Protein AF-A0A9E7DJ21-F1 (afdb_monomer)

Foldseek 3Di:
DFLVVVLVVLLVVLLVVCCVPPVPPDDPVCCVQQVVLLVVLSVVLSVPQFDDDRDNLVRLVSSLVSLVCCCVPVQVPVPVCVVVVVLCVLCVVLVVVVVVCVVCVVVVVPDPVCVPVVDDPVVNVVSNVVNVVVVSVVVSVVSNSVSNSVSSVVSSVVSVVVSVVVVVVVVVVD

Nearest PDB structures (foldseek):
  8otz-assembly1_DR  TM=3.252E-01  e=6.804E+00  Bos taurus
  8iyj-assembly1_R0  TM=2.345E-01  e=2.895E+00  Mus musculus
  4bne-assembly1_B  TM=1.933E-01  e=4.208E+00  Gallus gallus

Sequence (174 aa):
MQTKDCIEKYKKDFEEEIKSLFWTSDGALKKKIYGKVKEEALNEIVNDVFVYDDDLLKSLNLSAAKISVYLETKYKAVDFRSFVAPLSRILLPVAISFMTFFLSAKSLKYFKIEEIFGVTLKTFFAFALSAIVIGMLFSIYYTKVNEKKLYAIYIRDRINFEIERLLIQVKKEV

Secondary structure (DSSP, 8-state):
--HHHHHHHHHHHHHHHHHHHHHTT--HHHHHHHHHHHHHHHHHHHHHH----SSHHHHHHHHHHHHHHHHHHTSSS--HHHHHHHHHHHHHHHHHHHHHHHHHGGGTTS--HHHHHSS-HHHHHHHHHHHHHHHHHHHHHHHHHHHHHHHHHHHHHHHHHHHHHHHHHHHHH-

Radius of gyration: 24.15 Å; Cα contacts (8 Å, |Δi|>4): 96; chains: 1; bounding box: 54×30×76 Å

Solvent-accessible surface area (backbone atoms only — not comparable to full-atom values): 9660 Å² total; per-residue (Å²): 131,58,40,66,58,56,51,55,47,50,53,52,54,50,52,52,51,48,50,58,70,73,56,72,82,57,55,73,70,54,40,72,72,44,40,67,42,50,50,53,23,49,55,51,48,63,66,69,36,65,45,91,47,88,46,54,69,58,16,45,52,50,17,38,51,49,36,51,50,41,47,62,61,69,55,55,70,68,46,63,65,78,59,46,57,61,48,46,68,62,46,46,63,54,50,51,54,49,50,53,49,60,70,45,49,88,49,64,91,72,72,58,52,43,80,76,70,73,39,52,68,68,56,53,54,49,55,49,51,50,53,50,51,51,52,50,54,51,50,50,52,50,52,26,54,53,47,32,46,55,51,45,53,51,52,34,55,51,45,53,51,51,50,53,52,51,54,52,52,56,65,71,76,107

Organism: NCBI:txid938288

Structure (mmCIF, N/CA/C/O backbone):
data_AF-A0A9E7DJ21-F1
#
_entry.id   AF-A0A9E7DJ21-F1
#
loop_
_atom_site.group_PDB
_atom_site.id
_atom_site.type_symbol
_atom_site.label_atom_id
_atom_site.label_alt_id
_atom_site.label_comp_id
_atom_site.label_asym_id
_atom_site.label_entity_id
_atom_site.label_seq_id
_atom_site.pdbx_PDB_ins_code
_atom_site.Cartn_x
_atom_site.Cartn_y
_atom_site.Cartn_z
_atom_site.occupancy
_atom_site.B_iso_or_equiv
_atom_site.auth_seq_id
_atom_site.auth_comp_id
_atom_site.auth_asym_id
_atom_site.auth_atom_id
_atom_site.pdbx_PDB_model_num
ATOM 1 N N . MET A 1 1 ? 24.647 -8.508 -17.554 1.00 57.00 1 MET A N 1
ATOM 2 C CA . MET A 1 1 ? 23.968 -8.422 -16.243 1.00 57.00 1 MET A CA 1
ATOM 3 C C . MET A 1 1 ? 22.626 -9.115 -16.408 1.00 57.00 1 MET A C 1
ATOM 5 O O . MET A 1 1 ? 21.980 -8.841 -17.413 1.00 57.00 1 MET A O 1
ATOM 9 N N . GLN A 1 2 ? 22.266 -10.081 -15.559 1.00 77.19 2 GLN A N 1
ATOM 10 C CA . GLN A 1 2 ? 21.001 -10.807 -15.736 1.00 77.19 2 GLN A CA 1
ATOM 11 C C . GLN A 1 2 ? 19.828 -9.863 -15.429 1.00 77.19 2 GLN A C 1
ATOM 13 O O . GLN A 1 2 ? 19.919 -9.053 -14.509 1.00 77.19 2 GLN A O 1
ATOM 18 N N . THR A 1 3 ? 18.726 -9.954 -16.179 1.00 77.31 3 THR A N 1
ATOM 19 C CA . THR A 1 3 ? 17.530 -9.096 -16.020 1.00 77.31 3 THR A CA 1
ATOM 20 C C . THR A 1 3 ? 17.023 -9.051 -14.577 1.00 77.31 3 THR A C 1
ATOM 22 O O . THR A 1 3 ? 16.622 -8.001 -14.071 1.00 77.31 3 THR A O 1
ATOM 25 N N . LYS A 1 4 ? 17.151 -10.177 -13.872 1.00 81.62 4 LYS A N 1
ATOM 26 C CA . LYS A 1 4 ? 16.842 -10.315 -12.451 1.00 81.62 4 LYS A CA 1
ATOM 27 C C . LYS A 1 4 ? 17.670 -9.389 -11.550 1.00 81.62 4 LYS A C 1
ATOM 29 O O . LYS A 1 4 ? 17.096 -8.763 -10.665 1.00 81.62 4 LYS A O 1
ATOM 34 N N . ASP A 1 5 ? 18.971 -9.249 -11.801 1.00 84.62 5 ASP A N 1
ATOM 35 C CA . ASP A 1 5 ? 19.862 -8.384 -11.012 1.00 84.62 5 ASP A CA 1
ATOM 36 C C . ASP A 1 5 ? 19.521 -6.901 -11.211 1.00 84.62 5 ASP A C 1
ATOM 38 O O . ASP A 1 5 ? 19.567 -6.109 -10.270 1.00 84.62 5 ASP A O 1
ATOM 42 N N . CYS A 1 6 ? 19.138 -6.520 -12.436 1.00 83.06 6 CYS A N 1
ATOM 43 C CA . CYS A 1 6 ? 18.701 -5.158 -12.750 1.00 83.06 6 CYS A CA 1
ATOM 44 C C . CYS A 1 6 ? 17.397 -4.801 -12.027 1.00 83.06 6 CYS A C 1
ATOM 46 O O . CYS A 1 6 ? 17.287 -3.719 -11.456 1.00 83.06 6 CYS A O 1
ATOM 48 N N . ILE A 1 7 ? 16.421 -5.712 -12.018 1.00 84.62 7 ILE A N 1
ATOM 49 C CA . ILE A 1 7 ? 15.147 -5.510 -11.313 1.00 84.62 7 ILE A CA 1
ATOM 50 C C . ILE A 1 7 ? 15.371 -5.412 -9.803 1.00 84.62 7 ILE A C 1
ATOM 52 O O . ILE A 1 7 ? 14.788 -4.548 -9.153 1.00 84.62 7 ILE A O 1
ATOM 56 N N . GLU A 1 8 ? 16.246 -6.248 -9.245 1.00 87.19 8 GLU A N 1
ATOM 57 C CA . GLU A 1 8 ? 16.550 -6.211 -7.814 1.00 87.19 8 GLU A CA 1
ATOM 58 C C . GLU A 1 8 ? 17.242 -4.907 -7.399 1.00 87.19 8 GLU A C 1
ATOM 60 O O . GLU A 1 8 ? 16.999 -4.388 -6.309 1.00 87.19 8 GLU A O 1
ATOM 65 N N . LYS A 1 9 ? 18.060 -4.337 -8.291 1.00 89.12 9 LYS A N 1
ATOM 66 C CA . LYS A 1 9 ? 18.619 -3.000 -8.101 1.00 89.12 9 LYS A CA 1
ATOM 67 C C . LYS A 1 9 ? 17.521 -1.933 -8.096 1.00 89.12 9 LYS A C 1
ATOM 69 O O . LYS A 1 9 ? 17.460 -1.158 -7.150 1.00 89.12 9 LYS A O 1
ATOM 74 N N . TYR A 1 10 ? 16.615 -1.940 -9.077 1.00 86.69 10 TYR A N 1
ATOM 75 C CA . TYR A 1 10 ? 15.508 -0.977 -9.115 1.00 86.69 10 TYR A CA 1
ATOM 76 C C . TYR A 1 10 ? 14.613 -1.051 -7.876 1.00 86.69 10 TYR A C 1
ATOM 78 O O . TYR A 1 10 ? 14.202 -0.015 -7.363 1.00 86.69 10 TYR A O 1
ATOM 86 N N . LYS A 1 11 ? 14.346 -2.254 -7.354 1.00 88.88 11 LYS A N 1
ATOM 87 C CA . LYS A 1 11 ? 13.609 -2.420 -6.093 1.00 88.88 11 LYS A CA 1
ATOM 88 C C . LYS A 1 11 ? 14.274 -1.666 -4.943 1.00 88.88 11 LYS A C 1
ATOM 90 O O . LYS A 1 11 ? 13.606 -0.885 -4.274 1.00 88.88 11 LYS A O 1
ATOM 95 N N . LYS A 1 12 ? 15.580 -1.869 -4.745 1.00 89.75 12 LYS A N 1
ATOM 96 C CA . LYS A 1 12 ? 16.344 -1.205 -3.678 1.00 89.75 12 LYS A CA 1
ATOM 97 C C . LYS A 1 12 ? 16.393 0.306 -3.866 1.00 89.75 12 LYS A C 1
ATOM 99 O O . LYS A 1 12 ? 16.101 1.034 -2.923 1.00 89.75 12 LYS A O 1
ATOM 104 N N . ASP A 1 13 ? 16.686 0.760 -5.083 1.00 89.75 13 ASP A N 1
ATOM 105 C CA . ASP A 1 13 ?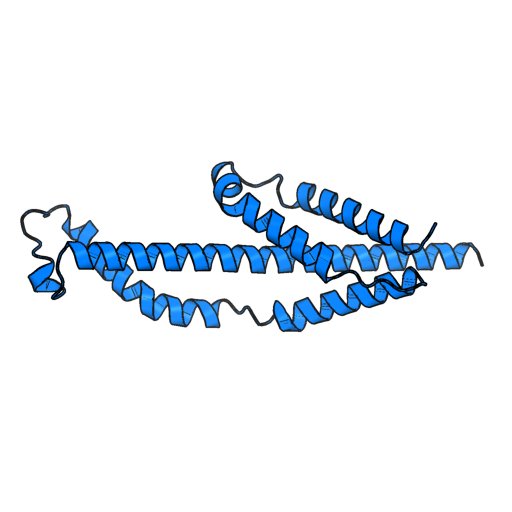 16.766 2.186 -5.402 1.00 89.75 13 ASP A CA 1
ATOM 106 C C . ASP A 1 13 ? 15.417 2.875 -5.106 1.00 89.75 13 ASP A C 1
ATOM 108 O O . ASP A 1 13 ? 15.367 3.901 -4.429 1.00 89.75 13 ASP A O 1
ATOM 112 N N . PHE A 1 14 ? 14.296 2.271 -5.517 1.00 89.88 14 PHE A N 1
ATOM 113 C CA . PHE A 1 14 ? 12.967 2.832 -5.253 1.00 89.88 14 PHE A CA 1
ATOM 114 C C . PHE A 1 14 ? 12.570 2.764 -3.775 1.00 89.88 14 PHE A C 1
ATOM 116 O O . PHE A 1 14 ? 11.919 3.684 -3.282 1.00 89.88 14 PHE A O 1
ATOM 123 N N . GLU A 1 15 ? 12.947 1.711 -3.046 1.00 88.94 15 GLU A N 1
ATOM 124 C CA . GLU A 1 15 ? 12.728 1.641 -1.597 1.00 88.94 15 GLU A CA 1
ATOM 125 C C . GLU A 1 15 ? 13.448 2.773 -0.858 1.00 88.94 15 GLU A C 1
ATOM 127 O O . GLU A 1 15 ? 12.864 3.398 0.032 1.00 88.94 15 GLU A O 1
ATOM 132 N N . GLU A 1 16 ? 14.700 3.049 -1.219 1.00 88.62 16 GLU A N 1
ATOM 133 C CA . GLU A 1 16 ? 15.486 4.133 -0.630 1.00 88.62 16 GLU A CA 1
ATOM 134 C C . GLU A 1 16 ? 14.906 5.508 -0.984 1.00 88.62 16 GLU A C 1
ATOM 136 O O . GLU A 1 16 ? 14.720 6.342 -0.090 1.00 88.62 16 GLU A O 1
ATOM 141 N N . GLU A 1 17 ? 14.535 5.724 -2.250 1.00 86.81 17 GLU A N 1
ATOM 142 C CA . GLU A 1 17 ? 13.870 6.949 -2.708 1.00 86.81 17 GLU A CA 1
ATOM 143 C C . GLU A 1 17 ? 12.558 7.190 -1.939 1.00 86.81 17 GLU A C 1
ATOM 145 O O . GLU A 1 17 ? 12.334 8.284 -1.412 1.00 86.81 17 GLU A O 1
ATOM 150 N N . ILE A 1 18 ? 11.713 6.165 -1.789 1.00 86.62 18 ILE A N 1
ATOM 151 C CA . ILE A 1 18 ? 10.435 6.276 -1.070 1.00 86.62 18 ILE A CA 1
ATOM 152 C C . ILE A 1 18 ? 10.656 6.582 0.414 1.00 86.62 18 ILE A C 1
ATOM 154 O O . ILE A 1 18 ? 10.007 7.477 0.963 1.00 86.62 18 ILE A O 1
ATOM 158 N N . LYS A 1 19 ? 11.580 5.881 1.081 1.00 85.19 19 LYS A N 1
ATOM 159 C CA . LYS A 1 19 ? 11.904 6.149 2.493 1.00 85.19 19 LYS A CA 1
ATOM 160 C C . LYS A 1 19 ? 12.397 7.584 2.676 1.00 85.19 19 LYS A C 1
ATOM 162 O O . LYS A 1 19 ? 11.978 8.265 3.612 1.00 85.19 19 LYS A O 1
ATOM 167 N N . SER A 1 20 ? 13.244 8.058 1.766 1.00 84.69 20 SER A N 1
ATOM 168 C CA . SER A 1 20 ? 13.778 9.420 1.789 1.00 84.69 20 SER A CA 1
ATOM 169 C C . SER A 1 20 ? 12.691 10.481 1.599 1.00 84.69 20 SER A C 1
ATOM 171 O O . SER A 1 20 ? 12.648 11.455 2.349 1.00 84.69 20 SER A O 1
ATOM 173 N N . LEU A 1 21 ? 11.776 10.282 0.648 1.00 82.00 21 LEU A N 1
ATOM 174 C CA . LEU A 1 21 ? 10.759 11.273 0.284 1.00 82.00 21 LEU A CA 1
ATOM 175 C C . LEU A 1 21 ? 9.561 11.304 1.239 1.00 82.00 21 LEU A C 1
ATOM 177 O O . LEU A 1 21 ? 9.059 12.378 1.562 1.00 82.00 21 LEU A O 1
ATOM 181 N N . PHE A 1 22 ? 9.079 10.143 1.685 1.00 76.94 22 PHE A N 1
ATOM 182 C CA . PHE A 1 22 ? 7.789 10.048 2.377 1.00 76.94 22 PHE A CA 1
ATOM 183 C C . PHE A 1 22 ? 7.904 9.902 3.900 1.00 76.94 22 PHE A C 1
ATOM 185 O O . PHE A 1 22 ? 6.885 9.987 4.595 1.00 76.94 22 PHE A O 1
ATOM 192 N N . TRP A 1 23 ? 9.096 9.623 4.446 1.00 77.00 23 TRP A N 1
ATOM 193 C CA . TRP A 1 23 ? 9.272 9.339 5.884 1.00 77.00 23 TRP A CA 1
ATOM 194 C C . TRP A 1 23 ? 10.110 10.387 6.630 1.00 77.00 23 TRP A C 1
ATOM 196 O O . TRP A 1 23 ? 10.165 10.366 7.862 1.00 77.00 23 TRP A O 1
ATOM 206 N N . THR A 1 24 ? 10.738 11.323 5.919 1.00 63.69 24 THR A N 1
ATOM 207 C CA . THR A 1 24 ? 11.539 12.416 6.498 1.00 63.69 24 THR A CA 1
ATOM 208 C C . THR A 1 24 ? 10.695 13.502 7.170 1.00 63.69 24 THR A C 1
ATOM 210 O O . THR A 1 24 ? 11.210 14.214 8.029 1.00 63.69 24 THR A O 1
ATOM 213 N N . SER A 1 25 ? 9.396 13.604 6.864 1.00 56.19 25 SER A N 1
ATOM 214 C CA . SER A 1 25 ? 8.510 14.657 7.389 1.00 56.19 25 SER A CA 1
ATOM 215 C C . SER A 1 25 ? 7.621 14.244 8.572 1.00 56.19 25 SER A C 1
ATOM 217 O O . SER A 1 25 ? 6.804 15.046 9.028 1.00 56.19 25 SER A O 1
ATOM 219 N N . ASP A 1 26 ? 7.705 13.004 9.064 1.00 60.06 26 ASP A N 1
ATOM 220 C CA . ASP A 1 26 ? 6.805 12.531 10.121 1.00 60.06 26 ASP A CA 1
ATOM 221 C C . ASP A 1 26 ? 7.330 12.862 11.525 1.00 60.06 26 ASP A C 1
ATOM 223 O O . ASP A 1 26 ? 8.409 12.431 11.934 1.00 60.06 26 ASP A O 1
ATOM 227 N N . GLY A 1 27 ? 6.519 13.576 12.314 1.00 62.44 27 GLY A N 1
ATOM 228 C CA . GLY A 1 27 ? 6.802 13.827 13.729 1.00 62.44 27 GLY A CA 1
ATOM 229 C C . GLY A 1 27 ? 6.976 12.531 14.540 1.00 62.44 27 GLY A C 1
ATOM 230 O O . GLY A 1 27 ? 6.384 11.493 14.226 1.00 62.44 27 GLY A O 1
ATOM 231 N N . ALA A 1 28 ? 7.752 12.597 15.629 1.00 67.00 28 ALA A N 1
ATOM 232 C CA . ALA A 1 28 ? 8.194 11.432 16.412 1.00 67.00 28 ALA A CA 1
ATOM 233 C C . ALA A 1 28 ? 7.056 10.489 16.859 1.00 67.00 28 ALA A C 1
ATOM 235 O O . ALA A 1 28 ? 7.211 9.267 16.841 1.00 67.00 28 ALA A O 1
ATOM 236 N N . LEU A 1 29 ? 5.891 11.042 17.213 1.00 55.50 29 LEU A N 1
ATOM 237 C CA . LEU A 1 29 ? 4.729 10.263 17.648 1.00 55.50 29 LEU A CA 1
ATOM 238 C C . LEU A 1 29 ? 4.097 9.463 16.494 1.00 55.50 29 LEU A C 1
ATOM 240 O O . LEU A 1 29 ? 3.751 8.294 16.654 1.00 55.50 29 LEU A O 1
ATOM 244 N N . LYS A 1 30 ? 3.992 10.080 15.310 1.00 63.19 30 LYS A N 1
ATOM 245 C CA . LYS A 1 30 ? 3.425 9.463 14.102 1.00 63.19 30 LYS A CA 1
ATOM 246 C C . LYS A 1 30 ? 4.338 8.356 13.585 1.00 63.19 30 LYS A C 1
ATOM 248 O O . LYS A 1 30 ? 3.859 7.270 13.273 1.00 63.19 30 LYS A O 1
ATOM 253 N N . LYS A 1 31 ? 5.652 8.598 13.609 1.00 68.06 31 LYS A N 1
ATOM 254 C CA . LYS A 1 31 ? 6.680 7.606 13.273 1.00 68.06 31 LYS A CA 1
ATOM 255 C C . LYS A 1 31 ? 6.615 6.376 14.183 1.00 68.06 31 LYS A C 1
ATOM 257 O O . LYS A 1 31 ? 6.718 5.256 13.696 1.00 68.06 31 LYS A O 1
ATOM 262 N N . LYS A 1 32 ? 6.372 6.557 15.486 1.00 66.94 32 LYS A N 1
ATOM 263 C CA . LYS A 1 32 ? 6.277 5.444 16.447 1.00 66.94 32 LYS A CA 1
ATOM 264 C C . LYS A 1 32 ? 5.031 4.571 16.251 1.00 66.94 32 LYS A C 1
ATOM 266 O O . LYS A 1 32 ? 5.104 3.368 16.467 1.00 66.94 32 LYS A O 1
ATOM 271 N N . ILE A 1 33 ? 3.904 5.163 15.852 1.00 66.81 33 ILE A N 1
ATOM 272 C CA . ILE A 1 33 ? 2.624 4.446 15.709 1.00 66.81 33 ILE A CA 1
ATOM 273 C C . ILE A 1 33 ? 2.457 3.868 14.297 1.00 66.81 33 ILE A C 1
ATOM 275 O O . ILE A 1 33 ? 2.029 2.729 14.142 1.00 66.81 33 ILE A O 1
ATOM 279 N N . TYR A 1 34 ? 2.823 4.632 13.268 1.00 74.06 34 TYR A N 1
ATOM 280 C CA . TYR A 1 34 ? 2.555 4.292 11.869 1.00 74.06 34 TYR A CA 1
ATOM 281 C C . TYR A 1 34 ? 3.809 3.951 11.060 1.00 74.06 34 TYR A C 1
ATOM 283 O O . TYR A 1 34 ? 3.677 3.483 9.935 1.00 74.06 34 TYR A O 1
ATOM 291 N N . GLY A 1 35 ? 5.019 4.120 11.606 1.00 77.62 35 GLY A N 1
ATOM 292 C CA . GLY A 1 35 ? 6.263 3.813 10.888 1.00 77.62 35 GLY A CA 1
ATOM 293 C C . GLY A 1 35 ? 6.331 2.359 10.423 1.00 77.62 35 GLY A C 1
ATOM 294 O O . GLY A 1 35 ? 6.584 2.104 9.252 1.00 77.62 35 GLY A O 1
ATOM 295 N N . LYS A 1 36 ? 5.975 1.411 11.300 1.00 82.31 36 LYS A N 1
ATOM 296 C CA . LYS A 1 36 ? 5.902 -0.014 10.940 1.00 82.31 36 LYS A CA 1
ATOM 297 C C . LYS A 1 36 ? 4.847 -0.289 9.861 1.00 82.31 36 LYS A C 1
ATOM 299 O O . LYS A 1 36 ? 5.063 -1.103 8.975 1.00 82.31 36 LYS A O 1
ATOM 304 N N . VAL A 1 37 ? 3.720 0.424 9.904 1.00 83.19 37 VAL A N 1
ATOM 305 C CA . VAL A 1 37 ? 2.637 0.291 8.915 1.00 83.19 37 VAL A CA 1
ATOM 306 C C . VAL A 1 37 ? 3.098 0.761 7.533 1.00 83.19 37 VAL A C 1
ATOM 308 O O . VAL A 1 37 ? 2.794 0.113 6.534 1.00 83.19 37 VAL A O 1
ATOM 311 N N . LYS A 1 38 ? 3.853 1.863 7.479 1.00 83.88 38 LYS A N 1
ATOM 312 C CA . LYS A 1 38 ? 4.474 2.379 6.252 1.00 83.88 38 LYS A CA 1
ATOM 313 C C . LYS A 1 38 ? 5.516 1.416 5.694 1.00 83.88 38 LYS A C 1
ATOM 315 O O . LYS A 1 38 ? 5.537 1.168 4.494 1.00 83.88 38 LYS A O 1
ATOM 320 N N . GLU A 1 39 ? 6.342 0.842 6.560 1.00 85.56 39 GLU A N 1
ATOM 321 C CA . GLU A 1 39 ? 7.352 -0.140 6.168 1.00 85.56 39 GLU A CA 1
ATOM 322 C C . GLU A 1 39 ? 6.728 -1.422 5.611 1.00 85.56 39 GLU A C 1
ATOM 324 O O . GLU A 1 39 ? 7.109 -1.878 4.537 1.00 85.56 39 GLU A O 1
ATOM 329 N N . GLU A 1 40 ? 5.704 -1.957 6.274 1.00 85.56 40 GLU A N 1
ATOM 330 C CA . GLU A 1 40 ? 4.948 -3.100 5.756 1.00 85.56 40 GLU A CA 1
ATOM 331 C C 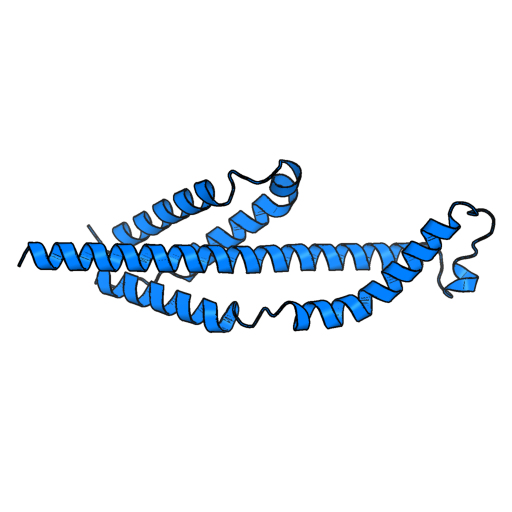. GLU A 1 40 ? 4.251 -2.774 4.429 1.00 85.56 40 GLU A C 1
ATOM 333 O O . GLU A 1 40 ? 4.251 -3.5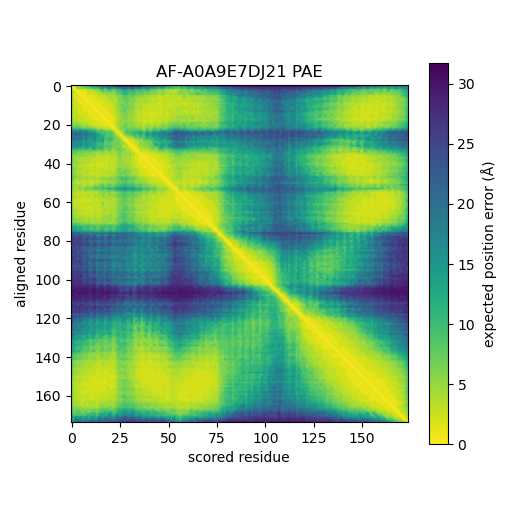97 3.517 1.00 85.56 40 GLU A O 1
ATOM 338 N N . ALA A 1 41 ? 3.668 -1.578 4.293 1.00 85.38 41 ALA A N 1
ATOM 339 C CA . ALA A 1 41 ? 3.060 -1.134 3.041 1.00 85.38 41 ALA A CA 1
ATOM 340 C C . ALA A 1 41 ? 4.077 -1.094 1.890 1.00 85.38 41 ALA A C 1
ATOM 342 O O . ALA A 1 41 ? 3.758 -1.546 0.788 1.00 85.38 41 ALA A O 1
ATOM 343 N N . LEU A 1 42 ? 5.284 -0.584 2.154 1.00 88.12 42 LEU A N 1
ATOM 344 C CA . LEU A 1 42 ? 6.379 -0.517 1.189 1.00 88.12 42 LEU A CA 1
ATOM 345 C C . LEU A 1 42 ? 6.869 -1.914 0.789 1.00 88.12 42 LEU A C 1
ATOM 347 O O . LEU A 1 42 ? 6.915 -2.231 -0.398 1.00 88.12 42 LEU A O 1
ATOM 351 N N . ASN A 1 43 ? 7.157 -2.770 1.767 1.00 87.62 43 ASN A N 1
ATOM 352 C CA . ASN A 1 43 ? 7.626 -4.132 1.509 1.00 87.62 43 ASN A CA 1
ATOM 353 C C . ASN A 1 43 ? 6.599 -4.943 0.713 1.00 87.62 43 ASN A C 1
ATOM 355 O O . ASN A 1 43 ? 6.963 -5.681 -0.201 1.00 87.62 43 ASN A O 1
ATOM 359 N N . GLU A 1 44 ? 5.312 -4.813 1.036 1.00 86.56 44 GLU A N 1
ATOM 360 C CA . GL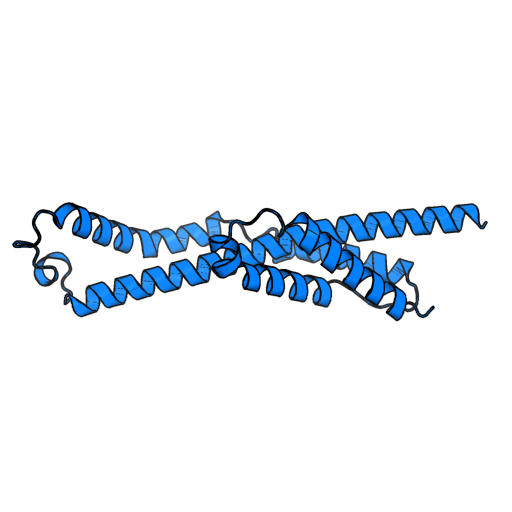U A 1 44 ? 4.256 -5.519 0.312 1.00 86.56 44 GLU A CA 1
ATOM 361 C C . GLU A 1 44 ? 4.132 -5.006 -1.126 1.00 86.56 44 GLU A C 1
ATOM 363 O O . GLU A 1 44 ? 4.052 -5.815 -2.047 1.00 86.56 44 GLU A O 1
ATOM 368 N N . ILE A 1 45 ? 4.166 -3.686 -1.360 1.00 86.88 45 ILE A N 1
ATOM 369 C CA . ILE A 1 45 ? 4.032 -3.179 -2.730 1.00 86.88 45 ILE A CA 1
ATOM 370 C C . ILE A 1 45 ? 5.251 -3.528 -3.589 1.00 86.88 45 ILE A C 1
ATOM 372 O O . ILE A 1 45 ? 5.069 -3.980 -4.714 1.00 86.88 45 ILE A O 1
ATOM 376 N N . VAL A 1 46 ? 6.473 -3.397 -3.068 1.00 86.69 46 VAL A N 1
ATOM 377 C CA . VAL A 1 46 ? 7.708 -3.668 -3.826 1.00 86.69 46 VAL A CA 1
ATOM 378 C C . VAL A 1 46 ? 7.854 -5.154 -4.148 1.00 86.69 46 VAL A C 1
ATOM 380 O O . VAL A 1 46 ? 8.322 -5.510 -5.227 1.00 86.69 46 VAL A O 1
ATOM 383 N N . ASN A 1 47 ? 7.406 -6.052 -3.274 1.00 85.75 47 ASN A N 1
ATOM 384 C CA . ASN A 1 47 ? 7.454 -7.481 -3.578 1.00 85.75 47 ASN A CA 1
ATOM 385 C C . ASN A 1 47 ? 6.321 -7.931 -4.506 1.00 85.75 47 ASN A C 1
ATOM 387 O O . ASN A 1 47 ? 6.536 -8.810 -5.341 1.00 85.75 47 ASN A O 1
ATOM 391 N N . ASP A 1 48 ? 5.147 -7.303 -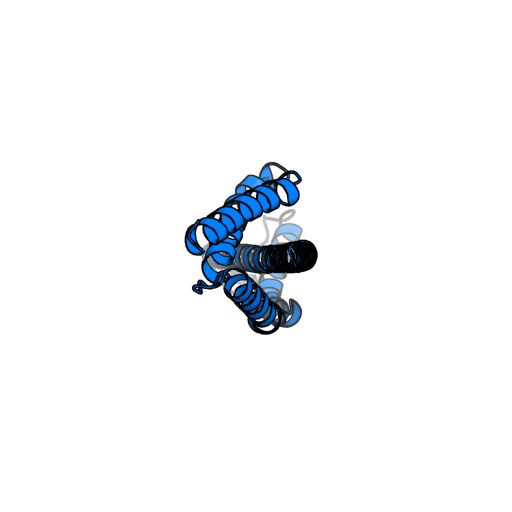4.428 1.00 85.00 48 ASP A N 1
ATOM 392 C CA . ASP A 1 48 ? 3.988 -7.724 -5.214 1.00 85.00 48 ASP A CA 1
ATOM 393 C C . ASP A 1 48 ? 3.995 -7.209 -6.658 1.00 85.00 48 ASP A C 1
ATOM 395 O O . ASP A 1 48 ? 3.359 -7.825 -7.517 1.00 85.00 48 ASP A O 1
ATOM 399 N N . VAL A 1 49 ? 4.623 -6.067 -6.953 1.00 85.06 49 VAL A N 1
ATOM 400 C CA . VAL A 1 49 ? 4.417 -5.373 -8.242 1.00 85.06 49 VAL A CA 1
ATOM 401 C C . VAL A 1 49 ? 5.389 -5.760 -9.348 1.00 85.06 49 VAL A C 1
ATOM 403 O O . VAL A 1 49 ? 5.016 -5.682 -10.518 1.00 85.06 49 VAL A O 1
ATOM 406 N N . PHE A 1 50 ? 6.597 -6.204 -9.007 1.00 86.94 50 PHE A N 1
ATOM 407 C CA . PHE A 1 50 ? 7.606 -6.534 -10.010 1.00 86.94 50 PHE A CA 1
ATOM 408 C C . PHE A 1 50 ? 7.367 -7.916 -10.616 1.00 86.94 50 PHE A C 1
ATOM 410 O O . PHE A 1 50 ? 7.163 -8.905 -9.910 1.00 86.94 50 PHE A O 1
ATOM 417 N N . VAL A 1 51 ? 7.406 -7.972 -11.944 1.00 86.56 51 VAL A N 1
ATOM 418 C CA . VAL A 1 51 ? 7.278 -9.187 -12.751 1.00 86.56 51 VAL A CA 1
ATOM 419 C C . VAL A 1 51 ? 8.598 -9.413 -13.478 1.00 86.56 51 VAL A C 1
ATOM 421 O O . VAL A 1 51 ? 9.127 -8.490 -14.090 1.00 86.56 51 VAL A O 1
ATOM 424 N N . TYR A 1 52 ? 9.122 -10.635 -13.394 1.00 84.50 52 TYR A N 1
ATOM 425 C CA . TYR A 1 52 ? 10.380 -11.018 -14.030 1.00 84.50 52 TYR A CA 1
ATOM 426 C C . TYR A 1 52 ? 10.103 -11.696 -15.374 1.00 84.50 52 TYR A C 1
ATOM 428 O O . TYR A 1 52 ? 9.334 -12.653 -15.442 1.00 84.50 52 TYR A O 1
ATOM 436 N N . ASP A 1 53 ? 10.754 -11.198 -16.416 1.00 86.00 53 ASP A N 1
ATOM 437 C CA . ASP A 1 53 ? 10.838 -11.765 -17.761 1.00 86.00 53 ASP A CA 1
ATOM 438 C C . ASP A 1 53 ? 12.319 -11.749 -18.192 1.00 86.00 53 ASP A C 1
ATOM 440 O O . ASP A 1 53 ? 13.147 -11.090 -17.556 1.00 86.00 53 ASP A O 1
ATOM 444 N N . ASP A 1 54 ? 12.675 -12.479 -19.247 1.00 82.75 54 ASP A N 1
ATOM 445 C CA . ASP A 1 54 ? 14.058 -12.520 -19.736 1.00 82.75 54 ASP A CA 1
ATOM 446 C C . ASP A 1 54 ? 14.489 -11.169 -20.330 1.00 82.75 54 ASP A C 1
ATOM 448 O O . ASP A 1 54 ? 15.658 -10.791 -20.229 1.00 82.75 54 ASP A O 1
ATOM 452 N N . ASP A 1 55 ? 13.541 -10.394 -20.868 1.00 85.19 55 ASP A N 1
ATOM 453 C CA . ASP A 1 55 ? 13.761 -9.021 -21.323 1.00 85.19 55 ASP A CA 1
ATOM 454 C C . ASP A 1 55 ? 13.433 -8.003 -20.214 1.00 85.19 55 ASP A C 1
ATOM 456 O O . ASP A 1 55 ? 12.334 -7.970 -19.645 1.00 85.19 55 ASP A O 1
ATOM 460 N N . LEU A 1 56 ? 14.399 -7.128 -19.915 1.00 85.25 56 LEU A N 1
ATOM 461 C CA . LEU A 1 56 ? 14.262 -6.059 -18.929 1.00 85.25 56 LEU A CA 1
ATOM 462 C C . LEU A 1 56 ? 13.157 -5.070 -19.304 1.00 85.25 56 LEU A C 1
ATOM 464 O O . LEU A 1 56 ? 12.371 -4.678 -18.439 1.00 85.25 56 LEU A O 1
ATOM 468 N N . LEU A 1 57 ? 13.058 -4.682 -20.575 1.00 85.56 57 LEU A N 1
ATOM 469 C CA . LEU A 1 57 ? 12.051 -3.723 -21.021 1.00 85.56 57 LEU A CA 1
ATOM 470 C C . LEU A 1 57 ? 10.646 -4.322 -20.882 1.00 85.56 57 LEU A C 1
ATOM 472 O O . LEU A 1 57 ? 9.714 -3.660 -20.419 1.00 85.56 57 LEU A O 1
ATOM 476 N N . LYS A 1 58 ? 10.498 -5.603 -21.225 1.00 87.50 58 LYS A N 1
ATOM 477 C CA . LYS A 1 58 ? 9.251 -6.351 -21.046 1.00 87.50 58 LYS A CA 1
ATOM 478 C C . LYS A 1 58 ? 8.887 -6.521 -19.570 1.00 87.50 58 LYS A C 1
ATOM 480 O O . LYS A 1 58 ? 7.737 -6.285 -19.204 1.00 87.50 58 LYS A O 1
ATOM 485 N N . SER A 1 59 ? 9.860 -6.832 -18.714 1.00 87.25 59 SER A N 1
ATOM 486 C CA . SER A 1 59 ? 9.678 -6.925 -17.258 1.00 87.25 59 SER A CA 1
ATOM 487 C C . SER A 1 59 ? 9.152 -5.619 -16.654 1.00 87.25 59 SER A C 1
ATOM 489 O O . SER A 1 59 ? 8.193 -5.621 -15.876 1.00 87.25 59 SER A O 1
ATOM 491 N N . LEU A 1 60 ? 9.740 -4.484 -17.044 1.00 89.25 60 LEU A N 1
ATOM 492 C CA . LEU A 1 60 ? 9.322 -3.162 -16.576 1.00 89.25 60 LEU A CA 1
ATOM 493 C C . LEU A 1 60 ? 7.908 -2.809 -17.061 1.00 89.25 60 LEU A C 1
ATOM 495 O O . LEU A 1 60 ? 7.077 -2.395 -16.253 1.00 89.25 60 LEU A O 1
ATOM 499 N N . ASN A 1 61 ? 7.592 -3.054 -18.337 1.00 88.12 61 ASN A N 1
ATOM 500 C CA . ASN A 1 61 ? 6.249 -2.824 -18.884 1.00 88.12 61 ASN A CA 1
ATOM 501 C C . ASN A 1 61 ? 5.173 -3.666 -18.176 1.00 88.12 61 ASN A C 1
ATOM 503 O O . ASN A 1 61 ? 4.122 -3.143 -17.801 1.00 88.12 61 ASN A O 1
ATOM 507 N N . LEU A 1 62 ? 5.437 -4.957 -17.940 1.00 89.94 62 LEU A N 1
ATOM 508 C CA . LEU A 1 62 ? 4.516 -5.837 -17.211 1.00 89.94 62 LEU A CA 1
ATOM 509 C C . LEU A 1 62 ? 4.319 -5.379 -15.761 1.00 89.94 62 LEU A C 1
ATOM 511 O O . LEU A 1 62 ? 3.197 -5.405 -15.251 1.00 89.94 62 LEU A O 1
ATOM 515 N N . SER A 1 63 ? 5.389 -4.914 -15.115 1.00 89.69 63 SER A N 1
ATOM 516 C CA . SER A 1 63 ? 5.337 -4.377 -13.752 1.00 89.69 63 SER A CA 1
ATOM 517 C C . SER A 1 63 ? 4.496 -3.093 -13.690 1.00 89.69 63 SER A C 1
ATOM 519 O O . SER A 1 63 ? 3.595 -2.987 -12.857 1.00 89.69 63 SER A O 1
ATOM 521 N N . ALA A 1 64 ? 4.690 -2.149 -14.619 1.00 90.25 64 ALA A N 1
ATOM 522 C CA . ALA A 1 64 ? 3.882 -0.928 -14.718 1.00 90.25 64 ALA A CA 1
ATOM 523 C C . ALA A 1 64 ? 2.394 -1.219 -14.993 1.00 90.25 64 ALA A C 1
ATOM 525 O O . ALA A 1 64 ? 1.505 -0.607 -14.384 1.00 90.25 64 ALA A O 1
ATOM 526 N N . ALA A 1 65 ? 2.106 -2.189 -15.866 1.00 87.75 65 ALA A N 1
ATOM 527 C CA . ALA A 1 65 ? 0.745 -2.632 -16.152 1.00 87.75 65 ALA A CA 1
ATOM 528 C C . ALA A 1 65 ? 0.082 -3.253 -14.912 1.00 87.75 65 ALA A C 1
ATOM 530 O O . ALA A 1 65 ? -1.039 -2.882 -14.555 1.00 87.75 65 ALA A O 1
ATOM 531 N N . LYS A 1 66 ? 0.793 -4.134 -14.194 1.00 89.81 66 LYS A N 1
ATOM 532 C CA . LYS A 1 66 ? 0.310 -4.747 -12.946 1.00 89.81 66 LYS A CA 1
ATOM 533 C C . LYS A 1 66 ? -0.007 -3.697 -11.881 1.00 89.81 66 LYS A C 1
ATOM 535 O O . LYS A 1 66 ? -1.049 -3.782 -11.228 1.00 89.81 66 LYS A O 1
ATOM 540 N N . ILE A 1 67 ? 0.846 -2.680 -11.739 1.00 89.19 67 ILE A N 1
ATOM 541 C CA . ILE A 1 67 ? 0.598 -1.561 -10.821 1.00 89.19 67 ILE A CA 1
ATOM 542 C C . ILE A 1 67 ? -0.660 -0.791 -11.220 1.00 89.19 67 ILE A C 1
ATOM 544 O O . ILE A 1 67 ? -1.482 -0.475 -10.361 1.00 89.19 67 ILE A O 1
ATOM 548 N N . SER A 1 68 ? -0.840 -0.517 -12.511 1.00 85.62 68 SER A N 1
ATOM 549 C CA . SER A 1 68 ? -2.017 0.198 -13.013 1.00 85.62 68 SER A CA 1
ATOM 550 C C . SER A 1 68 ? -3.308 -0.567 -12.711 1.00 85.62 68 SER A C 1
ATOM 552 O O . SER A 1 68 ? -4.249 0.012 -12.170 1.00 85.62 68 SER A O 1
ATOM 554 N N . VAL A 1 69 ? -3.314 -1.890 -12.913 1.00 85.44 69 VAL A N 1
ATOM 555 C CA . VAL A 1 69 ? -4.440 -2.753 -12.521 1.00 85.44 69 VAL A CA 1
ATOM 556 C C . VAL A 1 69 ? -4.687 -2.687 -11.014 1.00 85.44 69 VAL A C 1
ATOM 558 O O . VAL A 1 69 ? -5.834 -2.547 -10.594 1.00 85.44 69 VAL A O 1
ATOM 561 N N . TYR A 1 70 ? -3.654 -2.746 -10.170 1.00 84.19 70 TYR A N 1
ATOM 562 C CA . TYR A 1 70 ? -3.826 -2.613 -8.716 1.00 84.19 70 TYR A CA 1
ATOM 563 C C . TYR A 1 70 ? -4.384 -1.251 -8.302 1.00 84.19 70 TYR A C 1
ATOM 565 O O . TYR A 1 70 ? -5.261 -1.191 -7.436 1.00 84.19 70 TYR A O 1
ATOM 573 N N . LEU A 1 71 ? -3.930 -0.168 -8.929 1.00 83.62 71 LEU A N 1
ATOM 574 C CA . LEU A 1 71 ? -4.457 1.170 -8.684 1.00 83.62 71 LEU A CA 1
ATOM 575 C C . LEU A 1 71 ? -5.938 1.268 -9.048 1.00 83.62 71 LEU A C 1
ATOM 577 O O . LEU A 1 71 ? -6.702 1.843 -8.275 1.00 83.62 71 LEU A O 1
ATOM 581 N N . GLU A 1 72 ? -6.356 0.662 -10.157 1.00 78.81 72 GLU A N 1
ATOM 582 C CA . GLU A 1 72 ? -7.744 0.703 -10.622 1.00 78.81 72 GLU A CA 1
ATOM 583 C C . GLU A 1 72 ? -8.684 -0.278 -9.918 1.00 78.81 72 GLU A C 1
ATOM 585 O O . GLU A 1 72 ? -9.868 0.019 -9.776 1.00 78.81 72 GLU A O 1
ATOM 590 N N . THR A 1 73 ? -8.184 -1.424 -9.457 1.00 75.00 73 THR A N 1
ATOM 591 C CA . THR A 1 73 ? -9.013 -2.487 -8.861 1.00 75.00 73 THR A CA 1
ATOM 592 C C . THR A 1 73 ? -8.973 -2.473 -7.337 1.00 75.00 73 THR A C 1
ATOM 594 O O . THR A 1 73 ? -10.017 -2.442 -6.690 1.00 75.00 73 THR A O 1
ATOM 597 N N . LYS A 1 74 ? -7.774 -2.462 -6.743 1.00 72.19 74 LYS A N 1
ATOM 598 C CA . LYS A 1 74 ? -7.581 -2.579 -5.291 1.00 72.19 74 LYS A CA 1
ATOM 599 C C . LYS A 1 74 ? -7.620 -1.232 -4.580 1.00 72.19 74 LYS A C 1
ATOM 601 O O . LYS A 1 74 ? -8.066 -1.177 -3.441 1.00 72.19 74 LYS A O 1
ATOM 606 N N . TYR A 1 75 ? -7.167 -0.154 -5.226 1.00 71.38 75 TYR A N 1
ATOM 607 C CA . TYR A 1 75 ? -6.976 1.149 -4.567 1.00 71.38 75 TYR A CA 1
ATOM 608 C C . TYR A 1 75 ? -7.915 2.271 -5.052 1.00 71.38 75 TYR A C 1
ATOM 610 O O . TYR A 1 75 ? -7.953 3.348 -4.444 1.00 71.38 75 TYR A O 1
ATOM 618 N N . LYS A 1 76 ? -8.691 2.035 -6.118 1.00 64.50 76 LYS A N 1
ATOM 619 C CA . LYS A 1 76 ? -9.764 2.928 -6.598 1.00 64.50 76 LYS A CA 1
ATOM 620 C C . LYS A 1 76 ? -11.047 2.764 -5.783 1.00 64.50 76 LYS A C 1
ATOM 622 O O . LYS A 1 76 ? -11.705 3.751 -5.496 1.00 64.50 76 LYS A O 1
ATOM 627 N N . ALA A 1 77 ? -11.353 1.529 -5.376 1.00 53.19 77 ALA A N 1
ATOM 628 C CA . ALA A 1 77 ? -12.565 1.161 -4.639 1.00 53.19 77 ALA A CA 1
ATOM 629 C C . ALA A 1 77 ? -12.479 1.390 -3.120 1.00 53.19 77 ALA A C 1
ATOM 631 O O . ALA A 1 77 ? -13.454 1.163 -2.406 1.00 53.19 77 ALA A O 1
ATOM 632 N N . VAL A 1 78 ? -11.339 1.863 -2.608 1.00 55.69 78 VAL A N 1
ATOM 633 C CA . VAL A 1 78 ? -11.181 2.261 -1.199 1.00 55.69 78 VAL A CA 1
ATOM 634 C C . VAL A 1 78 ? -11.795 3.653 -1.035 1.00 55.69 78 VAL A C 1
ATOM 636 O O . VAL A 1 78 ? -11.139 4.633 -0.691 1.00 55.69 78 VAL A O 1
ATOM 639 N N . ASP A 1 79 ? -13.074 3.755 -1.384 1.00 54.69 79 ASP A N 1
ATOM 640 C CA . ASP A 1 79 ? -13.868 4.959 -1.257 1.00 54.69 79 ASP A CA 1
ATOM 641 C C . ASP A 1 79 ? -14.226 5.101 0.220 1.00 54.69 79 ASP A C 1
ATOM 643 O O . ASP A 1 79 ? -15.047 4.354 0.764 1.00 54.69 79 ASP A O 1
ATOM 647 N N . PHE A 1 80 ? -13.579 6.060 0.881 1.00 52.22 80 PHE A N 1
ATOM 648 C CA . PHE A 1 80 ? -13.683 6.365 2.312 1.00 52.22 80 PHE A CA 1
ATOM 649 C C . PHE A 1 80 ? -15.139 6.404 2.816 1.00 52.22 80 PHE A C 1
ATOM 651 O O . PHE A 1 80 ? -15.430 5.997 3.938 1.00 52.22 80 PHE A O 1
ATOM 658 N N . ARG A 1 81 ? -16.086 6.820 1.962 1.00 51.31 81 ARG A N 1
ATOM 659 C CA . ARG A 1 81 ? -17.526 6.845 2.266 1.00 51.31 81 ARG A CA 1
ATOM 660 C C . ARG A 1 81 ? -18.135 5.466 2.513 1.00 51.31 81 ARG A C 1
ATOM 662 O O . ARG A 1 81 ? -18.950 5.342 3.422 1.00 51.31 81 ARG A O 1
ATOM 669 N N . SER A 1 82 ? -17.752 4.451 1.739 1.00 53.84 82 SER A N 1
ATOM 670 C CA . SER A 1 82 ? -18.298 3.091 1.877 1.00 53.84 82 SER A CA 1
ATOM 671 C C . SER A 1 82 ? -17.880 2.429 3.194 1.00 53.84 82 SER A C 1
ATOM 673 O O . SER A 1 82 ? -18.617 1.614 3.740 1.00 53.84 82 SER A O 1
ATOM 675 N N . PHE A 1 83 ? -16.727 2.838 3.732 1.00 54.16 83 PHE A N 1
ATOM 676 C CA . PHE A 1 83 ? -16.121 2.275 4.935 1.00 54.16 83 PHE A CA 1
ATOM 677 C C . PHE A 1 83 ? -16.448 3.069 6.205 1.00 54.16 83 PHE A C 1
ATOM 679 O O . PHE A 1 83 ? -16.693 2.487 7.259 1.00 54.16 83 PHE A O 1
ATOM 686 N N . VAL A 1 84 ? -16.502 4.402 6.116 1.00 57.00 84 VAL A N 1
ATOM 687 C CA . VAL A 1 84 ? -16.825 5.273 7.257 1.00 57.00 84 VAL A CA 1
ATOM 688 C C . VAL A 1 84 ? -18.322 5.286 7.557 1.00 57.00 84 VAL A C 1
ATOM 690 O O . VAL A 1 84 ? -18.689 5.445 8.714 1.00 57.00 84 VAL A O 1
ATOM 693 N N . ALA A 1 85 ? -19.201 5.085 6.570 1.00 59.62 85 ALA A N 1
ATOM 694 C CA . ALA A 1 85 ? -20.649 5.104 6.804 1.00 59.62 85 ALA A CA 1
ATOM 695 C C . ALA A 1 85 ? -21.163 3.955 7.707 1.00 59.62 85 ALA A C 1
ATOM 697 O O . ALA A 1 85 ? -21.980 4.225 8.588 1.00 59.62 85 ALA A O 1
ATOM 698 N N . PRO A 1 86 ? -20.701 2.697 7.571 1.00 62.22 86 PRO A N 1
ATOM 699 C CA . PRO A 1 86 ? -21.011 1.640 8.536 1.00 62.22 86 PRO A CA 1
ATOM 700 C C . PRO A 1 86 ? -20.348 1.893 9.893 1.00 62.22 86 PRO A C 1
ATOM 702 O O . PRO A 1 86 ? -20.964 1.681 10.937 1.00 62.22 86 PRO A O 1
ATOM 705 N N . LEU A 1 87 ? -19.104 2.382 9.883 1.00 60.94 87 LEU A N 1
ATOM 706 C CA . LEU A 1 87 ? -18.325 2.588 11.098 1.00 60.94 87 LEU A CA 1
ATOM 707 C C . LEU A 1 87 ? -18.893 3.712 11.966 1.00 60.94 87 LEU A C 1
ATOM 709 O O . LEU A 1 87 ? -18.987 3.563 13.180 1.00 60.94 87 LEU A O 1
ATOM 713 N N . SER A 1 88 ? -19.321 4.815 11.352 1.00 61.97 88 SER A N 1
ATOM 714 C CA . SER A 1 88 ? -19.983 5.913 12.049 1.00 61.97 88 SER A CA 1
ATOM 715 C C . SER A 1 88 ? -21.313 5.456 12.639 1.00 61.97 88 SER A C 1
ATOM 717 O O . SER A 1 88 ? -21.592 5.781 13.781 1.00 61.97 88 SER A O 1
ATOM 719 N N . ARG A 1 89 ? -22.096 4.609 11.961 1.00 65.19 89 ARG A N 1
ATOM 720 C CA . ARG A 1 89 ? -23.334 4.056 12.547 1.00 65.19 89 ARG A CA 1
ATOM 721 C C . ARG A 1 89 ? -23.093 3.241 13.821 1.00 65.19 89 ARG A C 1
ATOM 723 O O . ARG A 1 89 ? -23.940 3.268 14.706 1.00 65.19 89 ARG A O 1
ATOM 730 N N . ILE A 1 90 ? -21.959 2.548 13.925 1.00 66.31 90 ILE A N 1
ATOM 731 C CA . ILE A 1 90 ? -21.608 1.724 15.095 1.00 66.31 90 ILE A CA 1
ATOM 732 C C . ILE A 1 90 ? -20.928 2.561 16.188 1.00 66.31 90 ILE A C 1
ATOM 734 O O . ILE A 1 90 ? -21.247 2.423 17.367 1.00 66.31 90 ILE A O 1
ATOM 738 N N . LEU A 1 91 ? -19.993 3.438 15.814 1.00 65.00 91 LEU A N 1
ATOM 739 C CA . LEU A 1 91 ? -19.174 4.206 16.756 1.00 65.00 91 LEU A CA 1
ATOM 740 C C . LEU A 1 91 ? -19.848 5.491 17.241 1.00 65.00 91 LEU A C 1
ATOM 742 O O . LEU A 1 91 ? -19.548 5.930 18.346 1.00 65.00 91 LEU A O 1
ATOM 746 N N . LEU A 1 92 ? -20.746 6.105 16.463 1.00 69.00 92 LEU A N 1
ATOM 747 C CA . LEU A 1 92 ? -21.395 7.370 16.826 1.00 69.00 92 LEU A CA 1
ATOM 748 C C . LEU A 1 92 ? -22.263 7.243 18.090 1.00 69.00 92 LEU A C 1
ATOM 750 O O . LEU A 1 92 ? -22.109 8.094 18.962 1.00 69.00 92 LEU A O 1
ATOM 754 N N . PRO A 1 93 ? -23.088 6.191 18.280 1.00 66.38 93 PRO A N 1
ATOM 755 C CA . PRO A 1 93 ? -23.802 5.990 19.541 1.00 66.38 93 PRO A CA 1
ATOM 756 C C . PRO A 1 93 ? -22.846 5.840 20.729 1.00 66.38 93 PRO A C 1
ATOM 758 O O . PRO A 1 93 ? -23.071 6.436 21.776 1.00 66.38 93 PRO A O 1
ATOM 761 N N . VAL A 1 94 ? -21.739 5.108 20.555 1.00 67.31 94 VAL A N 1
ATOM 762 C CA . VAL A 1 94 ? -20.720 4.936 21.603 1.00 67.31 94 VAL A CA 1
ATOM 763 C C . VAL A 1 94 ? -20.045 6.271 21.927 1.00 67.31 94 VAL A C 1
ATOM 765 O O . VAL A 1 94 ? -19.918 6.629 23.094 1.00 67.31 94 VAL A O 1
ATOM 768 N N . ALA A 1 95 ? -19.665 7.045 20.911 1.00 66.62 95 ALA A N 1
ATOM 769 C CA . ALA A 1 95 ? -19.042 8.355 21.071 1.00 66.62 95 ALA A CA 1
ATOM 770 C C . ALA A 1 95 ? -19.984 9.369 21.738 1.00 66.62 95 ALA A C 1
ATOM 772 O O . ALA A 1 95 ? -19.543 10.114 22.610 1.00 66.62 95 ALA A O 1
ATOM 773 N N . ILE A 1 96 ? -21.273 9.367 21.380 1.00 68.12 96 ILE A N 1
ATOM 774 C CA . ILE A 1 96 ? -22.301 10.196 22.025 1.00 68.12 96 ILE A CA 1
ATOM 775 C C . ILE A 1 96 ? -22.418 9.814 23.501 1.00 68.12 96 ILE A C 1
ATOM 777 O O . ILE A 1 96 ? -22.303 10.701 24.342 1.00 68.12 96 ILE A O 1
ATOM 781 N N . SER A 1 97 ? -22.533 8.519 23.822 1.00 64.81 97 SER A N 1
ATOM 782 C CA . SER A 1 97 ? -22.583 8.025 25.206 1.00 64.81 97 SER A CA 1
ATOM 783 C C . SER A 1 97 ? -21.354 8.448 26.021 1.00 64.81 97 SER A C 1
ATOM 785 O O . SER A 1 97 ? -21.482 8.872 27.174 1.00 64.81 97 SER A O 1
ATOM 787 N N . PHE A 1 98 ? -20.165 8.412 25.411 1.00 66.62 98 PHE A N 1
ATOM 788 C CA . PHE A 1 98 ? -18.919 8.895 26.011 1.00 66.62 98 PHE A CA 1
ATOM 789 C C . PHE A 1 98 ? -18.903 10.406 26.230 1.00 66.62 98 PHE A C 1
ATOM 791 O O . PHE A 1 98 ? -18.513 10.866 27.302 1.00 66.62 98 PHE A O 1
ATOM 798 N N . MET A 1 99 ? -19.346 11.183 25.243 1.00 64.75 99 MET A N 1
ATOM 799 C CA . MET A 1 99 ? -19.421 12.639 25.338 1.00 64.75 99 MET A CA 1
ATOM 800 C C . MET A 1 99 ? -20.397 13.064 26.439 1.00 64.75 99 MET A C 1
ATOM 802 O O . MET A 1 99 ? -20.062 13.928 27.246 1.00 64.75 99 MET A O 1
ATOM 806 N N . THR A 1 100 ? -21.562 12.416 26.543 1.00 64.19 100 THR A N 1
ATOM 807 C CA . THR A 1 100 ? -22.498 12.636 27.656 1.00 64.19 100 THR A CA 1
ATOM 808 C C . THR A 1 100 ? -21.883 12.272 29.002 1.00 64.19 100 THR A C 1
ATOM 810 O O . THR A 1 100 ? -22.036 13.034 29.950 1.00 64.19 100 THR A O 1
ATOM 813 N N . PHE A 1 101 ? -21.117 11.179 29.092 1.00 61.72 101 PHE A N 1
ATOM 814 C CA . PHE A 1 101 ? -20.417 10.819 30.326 1.00 61.72 101 PHE A CA 1
ATOM 815 C C . PHE A 1 101 ? -19.375 11.875 30.732 1.00 61.72 101 PHE A C 1
ATOM 817 O O . PHE A 1 101 ? -19.360 12.299 31.885 1.00 61.72 101 PHE A O 1
ATOM 824 N N . PHE A 1 102 ? -18.545 12.356 29.800 1.00 59.75 102 PHE A N 1
ATOM 825 C CA . PHE A 1 102 ? -17.524 13.375 30.078 1.00 59.75 102 PHE A CA 1
ATOM 826 C C . PHE A 1 102 ? -18.114 14.756 30.392 1.00 59.75 102 PHE A C 1
ATOM 828 O O . PHE A 1 102 ? -17.633 15.430 31.304 1.00 59.75 102 PHE A O 1
ATOM 835 N N . LEU A 1 103 ? -19.173 15.172 29.692 1.00 61.00 103 LEU A N 1
ATOM 836 C CA . LEU A 1 103 ? -19.889 16.418 29.989 1.00 61.00 103 LEU A CA 1
ATOM 837 C C . LEU A 1 103 ? -20.570 16.358 31.364 1.00 61.00 103 LEU A C 1
ATOM 839 O O . LEU A 1 103 ? -20.544 17.338 32.110 1.00 61.00 103 LEU A O 1
ATOM 843 N N . SER A 1 104 ? -21.099 15.194 31.746 1.00 59.47 104 SER A N 1
ATOM 844 C CA . SER A 1 104 ? -21.682 14.963 33.069 1.00 59.47 104 SER A CA 1
ATOM 845 C C . SER A 1 104 ? -20.663 14.617 34.156 1.00 59.47 104 SER A C 1
ATOM 847 O O . SER A 1 104 ? -21.032 14.618 35.332 1.00 59.47 104 SER A O 1
ATOM 849 N N . ALA A 1 105 ? -19.386 14.394 33.829 1.00 52.09 105 ALA A N 1
ATOM 850 C CA . ALA A 1 105 ? -18.352 14.046 34.804 1.00 52.09 105 ALA A CA 1
ATOM 851 C C . ALA A 1 105 ? -18.031 15.186 35.790 1.00 52.09 105 ALA A C 1
ATOM 853 O O . ALA A 1 105 ? -17.606 14.918 36.913 1.00 52.09 105 ALA A O 1
ATOM 854 N N . LYS A 1 106 ? -18.358 16.450 35.467 1.00 50.31 106 LYS A N 1
ATOM 855 C CA . LYS A 1 106 ? -18.407 17.539 36.470 1.00 50.31 106 LYS A CA 1
ATOM 856 C C . LYS A 1 106 ? -19.436 17.290 37.593 1.00 50.31 106 LYS A C 1
ATOM 858 O O . LYS A 1 106 ? -19.383 17.960 38.617 1.00 50.31 106 LYS A O 1
ATOM 863 N N . SER A 1 107 ? -20.337 16.318 37.426 1.00 50.53 107 SER A N 1
ATOM 864 C CA . SER A 1 107 ? -21.397 15.927 38.368 1.00 50.53 107 SER A CA 1
ATOM 865 C C . SER A 1 107 ? -21.340 14.448 38.795 1.00 50.53 107 SER A C 1
ATOM 867 O O . SER A 1 107 ? -22.351 13.908 39.239 1.00 50.53 107 SER A O 1
ATOM 869 N N . LEU A 1 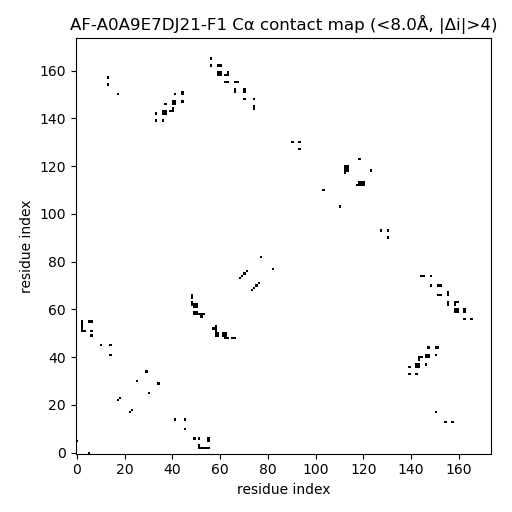108 ? -20.168 13.795 38.697 1.00 49.75 108 LEU A N 1
ATOM 870 C CA . LEU A 1 108 ? -19.893 12.356 38.936 1.00 49.75 108 LEU A CA 1
ATOM 871 C C . LEU A 1 108 ? -20.575 11.695 40.159 1.00 49.75 108 LEU A C 1
ATOM 873 O O . LEU A 1 108 ? -20.655 10.473 40.213 1.00 49.75 108 LEU A O 1
ATOM 877 N N . LYS A 1 109 ? -21.100 12.463 41.121 1.00 51.81 109 LYS A N 1
ATOM 878 C CA . LYS A 1 109 ? -21.924 11.955 42.230 1.00 51.81 109 LYS A CA 1
ATOM 879 C C . LYS A 1 109 ? -23.311 11.427 41.826 1.00 51.81 109 LYS A C 1
ATOM 881 O O . LYS A 1 109 ? -23.891 10.700 42.624 1.00 51.81 109 LYS A O 1
ATOM 886 N N . TYR A 1 110 ? -23.842 11.759 40.644 1.00 51.56 110 TYR A N 1
ATOM 887 C CA . TYR A 1 110 ? -25.251 11.478 40.302 1.00 51.56 110 TYR A CA 1
ATOM 888 C C . TYR A 1 110 ? -25.479 10.549 39.100 1.00 51.56 110 TYR A C 1
ATOM 890 O O . TYR A 1 110 ? -26.626 10.282 38.751 1.00 51.56 110 TYR A O 1
ATOM 898 N N . PHE A 1 111 ? -24.429 10.026 38.461 1.00 55.94 111 PHE A N 1
ATOM 899 C CA . PHE A 1 111 ? -24.589 9.210 37.254 1.00 55.94 111 PHE A CA 1
ATOM 900 C C . PHE A 1 111 ? -24.658 7.711 37.571 1.00 55.94 111 PHE A C 1
ATOM 902 O O . PHE A 1 111 ? -23.636 7.043 37.730 1.00 55.94 111 PHE A O 1
ATOM 909 N N . LYS A 1 112 ? -25.874 7.159 37.615 1.00 61.56 112 LYS A N 1
ATOM 910 C CA . LYS A 1 112 ? -26.103 5.708 37.610 1.00 61.56 112 LYS A CA 1
ATOM 911 C C . LYS A 1 112 ? -26.130 5.201 36.167 1.00 61.56 112 LYS A C 1
ATOM 913 O O . LYS A 1 112 ? -27.173 5.161 35.525 1.00 61.56 112 LYS A O 1
ATOM 918 N N . ILE A 1 113 ? -24.964 4.812 35.651 1.00 58.03 113 ILE A N 1
ATOM 919 C CA . ILE A 1 113 ? -24.811 4.269 34.285 1.00 58.03 113 ILE A CA 1
ATOM 920 C C . ILE A 1 113 ? -25.728 3.062 34.031 1.00 58.03 113 ILE A C 1
ATOM 922 O O . ILE A 1 113 ? -26.249 2.916 32.926 1.00 58.03 113 ILE A O 1
ATOM 926 N N . GLU A 1 114 ? -25.990 2.263 35.065 1.00 60.97 114 GLU A N 1
ATOM 927 C CA . GLU A 1 114 ? -26.913 1.124 35.008 1.00 60.97 114 GLU A CA 1
ATOM 928 C C . GLU A 1 114 ? -28.365 1.532 34.725 1.00 60.97 114 GLU A C 1
ATOM 930 O O . GLU A 1 114 ? -29.044 0.831 33.983 1.00 60.97 114 GLU A O 1
ATOM 935 N N . GLU A 1 115 ? -28.832 2.677 35.235 1.00 61.66 115 GLU A N 1
ATOM 936 C CA . GLU A 1 115 ? -30.204 3.162 35.006 1.00 61.66 115 GLU A CA 1
ATOM 937 C C . GLU A 1 115 ? -30.377 3.812 33.624 1.00 61.66 115 GLU A C 1
ATOM 939 O O . GLU A 1 115 ? -31.459 3.749 33.048 1.00 61.66 115 GLU A O 1
ATOM 944 N N . ILE A 1 116 ? -29.324 4.424 33.071 1.00 62.91 116 ILE A N 1
ATOM 945 C CA . ILE A 1 116 ? -29.401 5.179 31.806 1.00 62.91 116 ILE A CA 1
ATOM 946 C C . ILE A 1 116 ? -29.181 4.275 30.592 1.00 62.91 116 ILE A C 1
ATOM 948 O O . ILE A 1 116 ? -29.852 4.423 29.573 1.00 62.91 116 ILE A O 1
ATOM 952 N N . PHE A 1 117 ? -28.230 3.346 30.687 1.00 60.72 117 PHE A N 1
ATOM 953 C CA . PHE A 1 117 ? -27.833 2.497 29.562 1.00 60.72 117 PHE A CA 1
ATOM 954 C C . PHE A 1 117 ? -28.251 1.032 29.734 1.00 60.72 117 PHE A C 1
ATOM 956 O O . PHE A 1 117 ? -28.054 0.242 28.813 1.00 60.72 117 PHE A O 1
ATOM 963 N N . GLY A 1 118 ? -28.810 0.647 30.889 1.00 65.19 118 GLY A N 1
ATOM 964 C CA . GLY A 1 118 ? -29.217 -0.736 31.163 1.00 65.19 118 GLY A CA 1
ATOM 965 C C . GLY A 1 118 ? -28.047 -1.723 31.241 1.00 65.19 118 GLY A C 1
ATOM 966 O O . GLY A 1 118 ? -28.247 -2.930 31.128 1.00 65.19 118 GLY A O 1
ATOM 967 N N . VAL A 1 119 ? -26.814 -1.228 31.397 1.00 66.62 119 VAL A N 1
ATOM 968 C CA . VAL A 1 119 ? -25.582 -2.028 31.441 1.00 66.62 119 VAL A CA 1
ATOM 969 C C . VAL A 1 119 ? -24.713 -1.639 32.626 1.00 66.62 119 VAL A C 1
ATOM 971 O O . VAL A 1 119 ? -24.626 -0.469 32.996 1.00 66.62 119 VAL A O 1
ATOM 974 N N . THR A 1 120 ? -24.018 -2.630 33.193 1.00 72.69 120 THR A N 1
ATOM 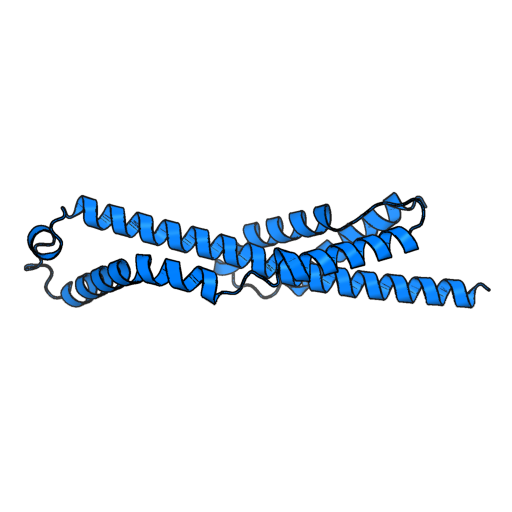975 C CA . THR A 1 120 ? -23.078 -2.392 34.295 1.00 72.69 120 THR A CA 1
ATOM 976 C C . THR A 1 120 ? -21.928 -1.487 33.861 1.00 72.69 120 THR A C 1
ATOM 978 O O . THR A 1 120 ? -21.516 -1.487 32.696 1.00 72.69 120 THR A O 1
ATOM 981 N N . LEU A 1 121 ? -21.342 -0.769 34.823 1.00 69.25 121 LEU A N 1
ATOM 982 C CA . LEU A 1 121 ? -20.187 0.104 34.589 1.00 69.25 121 LEU A CA 1
ATOM 983 C C . LEU A 1 121 ? -19.034 -0.636 33.883 1.00 69.25 121 LEU A C 1
ATOM 985 O O . LEU A 1 121 ? -18.416 -0.108 32.960 1.00 69.25 121 LEU A O 1
ATOM 989 N N . LYS A 1 122 ? -18.769 -1.887 34.284 1.00 69.75 122 LYS A N 1
ATOM 990 C CA . LYS A 1 122 ? -17.723 -2.731 33.684 1.00 69.75 122 LYS A CA 1
ATOM 991 C C . LYS A 1 122 ? -18.024 -3.035 32.218 1.00 69.75 122 LYS A C 1
ATOM 993 O O . LYS A 1 122 ? -17.136 -2.923 31.377 1.00 69.75 122 LYS A O 1
ATOM 998 N N . THR A 1 123 ? -19.273 -3.378 31.911 1.00 69.31 123 THR A N 1
ATOM 999 C CA . THR A 1 123 ? -19.719 -3.661 30.543 1.00 69.31 123 THR A CA 1
ATOM 1000 C C . THR A 1 123 ? -19.625 -2.412 29.664 1.00 69.31 123 THR A C 1
ATOM 1002 O O . THR A 1 123 ? -19.161 -2.497 28.531 1.00 69.31 123 THR A O 1
ATOM 1005 N N . PHE A 1 124 ? -19.977 -1.239 30.197 1.00 68.81 124 PHE A N 1
ATOM 1006 C CA . PHE A 1 124 ? -19.850 0.041 29.496 1.00 68.81 124 PHE A CA 1
ATOM 1007 C C . PHE A 1 124 ? -18.394 0.353 29.105 1.00 68.81 124 PHE A C 1
ATOM 1009 O O . PHE A 1 124 ? -18.115 0.650 27.942 1.00 68.81 124 PHE A O 1
ATOM 1016 N N . PHE A 1 125 ? -17.445 0.215 30.038 1.00 70.62 125 PHE A N 1
ATOM 1017 C CA . PHE A 1 125 ? -16.018 0.395 29.737 1.00 70.62 125 PHE A CA 1
ATOM 1018 C C . PHE A 1 125 ? -15.466 -0.675 28.786 1.00 70.62 125 PHE A C 1
ATOM 1020 O O . PHE A 1 125 ? -14.614 -0.363 27.955 1.00 70.62 125 PHE A O 1
ATOM 1027 N N . ALA A 1 126 ? -15.957 -1.914 28.859 1.00 74.38 126 ALA A N 1
ATOM 1028 C CA . ALA A 1 126 ? -15.576 -2.957 27.910 1.00 74.38 126 ALA A CA 1
ATOM 1029 C C . ALA A 1 126 ? -16.014 -2.599 26.480 1.00 74.38 126 ALA A C 1
ATOM 1031 O O . ALA A 1 126 ? -15.189 -2.624 25.568 1.00 74.38 126 ALA A O 1
ATOM 1032 N N . PHE A 1 127 ? -17.268 -2.170 26.291 1.00 69.44 127 PHE A N 1
ATOM 1033 C CA . PHE A 1 127 ? -17.766 -1.707 24.990 1.00 69.44 127 PHE A CA 1
ATOM 1034 C C . PHE A 1 127 ? -16.973 -0.515 24.451 1.00 69.44 127 PHE A C 1
ATOM 1036 O O . PHE A 1 127 ? -16.639 -0.471 23.266 1.00 69.44 127 PHE A O 1
ATOM 1043 N N . ALA A 1 128 ? -16.624 0.425 25.326 1.00 69.31 128 ALA A N 1
ATOM 1044 C CA . ALA A 1 128 ? -15.787 1.564 24.984 1.00 69.31 128 ALA A CA 1
ATOM 1045 C C . ALA A 1 128 ? -14.421 1.158 24.442 1.00 69.31 128 ALA A C 1
ATOM 1047 O O . ALA A 1 128 ? -13.984 1.632 23.393 1.00 69.31 128 ALA A O 1
ATOM 1048 N N . LEU A 1 129 ? -13.744 0.272 25.171 1.00 76.06 129 LEU A N 1
ATOM 1049 C CA . LEU A 1 129 ? -12.410 -0.176 24.823 1.00 76.06 129 LEU A CA 1
ATOM 1050 C C . LEU A 1 129 ? -12.441 -0.939 23.497 1.00 76.06 129 LEU A C 1
ATOM 1052 O O . LEU A 1 129 ? -11.600 -0.693 22.636 1.00 76.06 129 LEU A O 1
ATOM 1056 N N . SER A 1 130 ? -13.451 -1.787 23.286 1.00 75.44 130 SER A N 1
ATOM 1057 C CA . SER A 1 130 ? -13.664 -2.472 22.009 1.00 75.44 130 SER A CA 1
ATOM 1058 C C . SER A 1 130 ? -13.871 -1.487 20.859 1.00 75.44 130 SER A C 1
ATOM 1060 O O . SER A 1 130 ? -13.223 -1.625 19.826 1.00 75.44 130 SER A O 1
ATOM 1062 N N . ALA A 1 131 ? -14.705 -0.460 21.036 1.00 71.19 131 ALA A N 1
ATOM 1063 C CA . ALA A 1 131 ? -14.931 0.572 20.025 1.00 71.19 131 ALA A CA 1
ATOM 1064 C C . ALA A 1 131 ? -13.641 1.336 19.669 1.00 71.19 131 ALA A C 1
ATOM 1066 O O . ALA A 1 131 ? -13.363 1.573 18.491 1.00 71.19 131 ALA A O 1
ATOM 1067 N N . ILE A 1 132 ? -12.817 1.661 20.670 1.00 74.62 132 ILE A N 1
ATOM 1068 C CA . ILE A 1 132 ? -11.518 2.319 20.477 1.00 74.62 132 ILE A CA 1
ATOM 1069 C C . ILE A 1 132 ? -10.544 1.403 19.723 1.00 74.62 132 ILE A C 1
ATOM 1071 O O . ILE A 1 132 ? -9.903 1.844 18.769 1.00 74.62 132 ILE A O 1
ATOM 1075 N N . VAL A 1 133 ? -10.439 0.131 20.116 1.00 75.69 133 VAL A N 1
ATOM 1076 C CA . VAL A 1 133 ? -9.569 -0.855 19.449 1.00 75.69 133 VAL A CA 1
ATOM 1077 C C . VAL A 1 133 ? -9.990 -1.053 17.997 1.00 75.69 133 VAL A C 1
ATOM 1079 O O . VAL A 1 133 ? -9.143 -1.035 17.106 1.00 75.69 133 VAL A O 1
ATOM 1082 N N . ILE A 1 134 ? -11.294 -1.168 17.744 1.00 75.88 134 ILE A N 1
ATOM 1083 C CA . ILE A 1 134 ? -11.853 -1.253 16.396 1.00 75.88 134 ILE A CA 1
ATOM 1084 C C . ILE A 1 134 ? -11.454 -0.010 15.588 1.00 75.88 134 ILE A C 1
ATOM 1086 O O . ILE A 1 134 ? -10.876 -0.142 14.510 1.00 75.88 134 ILE A O 1
ATOM 1090 N N . GLY A 1 135 ? -11.671 1.194 16.126 1.00 71.75 135 GLY A N 1
ATOM 1091 C CA . GLY A 1 135 ? -11.270 2.446 15.477 1.00 71.75 135 GLY A CA 1
ATOM 1092 C C . GLY A 1 135 ? -9.771 2.517 15.162 1.00 71.75 135 GLY A C 1
ATOM 1093 O O . GLY A 1 135 ? -9.392 2.932 14.065 1.00 71.75 135 GLY A O 1
ATOM 1094 N N . MET A 1 136 ? -8.911 2.054 16.075 1.00 74.81 136 MET A N 1
ATOM 1095 C CA . MET A 1 136 ? -7.462 1.995 15.854 1.00 74.81 136 MET A CA 1
ATOM 1096 C C . MET A 1 136 ? -7.079 1.010 14.744 1.00 74.81 136 MET A C 1
ATOM 1098 O O . MET A 1 136 ? -6.290 1.370 13.871 1.00 74.81 136 MET A O 1
ATOM 1102 N N . LEU A 1 137 ? -7.652 -0.198 14.731 1.00 77.00 137 LEU A N 1
ATOM 1103 C CA . LEU A 1 137 ? -7.400 -1.192 13.680 1.00 77.00 137 LEU A CA 1
ATOM 1104 C C . LEU A 1 137 ? -7.818 -0.669 12.302 1.00 77.00 137 LEU A C 1
ATOM 1106 O O . LEU A 1 137 ? -7.075 -0.820 11.331 1.00 77.00 137 LEU A O 1
ATOM 1110 N N . PHE A 1 138 ? -8.964 0.008 12.226 1.00 74.94 138 PHE A N 1
ATOM 1111 C CA . PHE A 1 138 ? -9.418 0.643 10.992 1.00 74.94 138 PHE A CA 1
ATOM 1112 C C . PHE A 1 138 ? -8.500 1.782 10.550 1.00 74.94 138 PHE A C 1
ATOM 1114 O O . PHE A 1 138 ? -8.168 1.861 9.368 1.00 74.94 138 PHE A O 1
ATOM 1121 N N . SER A 1 139 ? -8.045 2.625 11.480 1.00 72.75 139 SER A N 1
ATOM 1122 C CA . SER A 1 139 ? -7.070 3.682 11.189 1.00 72.75 139 SER A CA 1
ATOM 1123 C C . SER A 1 139 ? -5.775 3.101 10.616 1.00 72.75 139 SER A C 1
ATOM 1125 O O . SER A 1 139 ? -5.300 3.560 9.582 1.00 72.75 139 SER A O 1
ATOM 1127 N N . ILE A 1 140 ? -5.246 2.034 11.226 1.00 77.88 140 ILE A N 1
ATOM 1128 C CA . ILE A 1 140 ? -4.040 1.336 10.757 1.00 77.88 140 ILE A CA 1
ATOM 1129 C C . ILE A 1 140 ? -4.244 0.756 9.356 1.00 77.88 140 ILE A C 1
ATOM 1131 O O . ILE A 1 140 ? -3.416 0.986 8.475 1.00 77.88 140 ILE A O 1
ATOM 1135 N N . TYR A 1 141 ? -5.347 0.036 9.132 1.00 80.69 141 TYR A N 1
ATOM 1136 C CA . TYR A 1 141 ? -5.670 -0.530 7.823 1.00 80.69 141 TYR A CA 1
ATOM 1137 C C . TYR A 1 141 ? -5.763 0.562 6.753 1.00 80.69 141 TYR A C 1
ATOM 1139 O O . TYR A 1 141 ? -5.151 0.450 5.691 1.00 80.69 141 TYR A O 1
ATOM 1147 N N . TYR A 1 142 ? -6.470 1.650 7.057 1.00 76.81 142 TYR A N 1
ATOM 1148 C CA . TYR A 1 142 ? -6.614 2.782 6.153 1.00 76.81 142 TYR A CA 1
ATOM 1149 C C . TYR A 1 142 ? -5.265 3.421 5.819 1.00 76.81 142 TYR A C 1
ATOM 1151 O O . TYR A 1 142 ? -4.952 3.616 4.644 1.00 76.81 142 TYR A O 1
ATOM 1159 N N . THR A 1 143 ? -4.441 3.701 6.833 1.00 78.44 143 THR A N 1
ATOM 1160 C CA . THR A 1 143 ? -3.092 4.230 6.621 1.00 78.44 143 THR A CA 1
ATOM 1161 C C . THR A 1 143 ? -2.281 3.291 5.735 1.00 78.44 143 THR A C 1
ATOM 1163 O O . THR A 1 143 ? -1.703 3.752 4.757 1.00 78.44 143 THR A O 1
ATOM 1166 N N . LYS A 1 144 ? -2.303 1.978 5.993 1.00 82.81 144 LYS A N 1
ATOM 1167 C CA . LYS A 1 144 ? -1.581 0.987 5.180 1.00 82.81 144 LYS A CA 1
ATOM 1168 C C . LYS A 1 144 ? -2.002 1.039 3.712 1.00 82.81 144 LYS A C 1
ATOM 1170 O O . LYS A 1 144 ? -1.155 1.082 2.827 1.00 82.81 144 LYS A O 1
ATOM 1175 N N . VAL A 1 145 ? -3.305 1.058 3.444 1.00 81.69 145 VAL A N 1
ATOM 1176 C CA . VAL A 1 145 ? -3.847 1.075 2.077 1.00 81.69 145 VAL A CA 1
ATOM 1177 C C . VAL A 1 145 ? -3.540 2.389 1.356 1.00 81.69 145 VAL A C 1
ATOM 1179 O O . VAL A 1 145 ? -3.182 2.372 0.178 1.00 81.69 145 VAL A O 1
ATOM 1182 N N . ASN A 1 146 ? -3.630 3.522 2.053 1.00 82.38 146 ASN A N 1
ATOM 1183 C CA . ASN A 1 146 ? -3.309 4.824 1.478 1.00 82.38 146 ASN A CA 1
ATOM 1184 C C . ASN A 1 146 ? -1.815 4.951 1.137 1.00 82.38 146 ASN A C 1
ATOM 1186 O O . ASN A 1 146 ? -1.470 5.405 0.050 1.00 82.38 146 ASN A O 1
ATOM 1190 N N . GLU A 1 147 ? -0.932 4.497 2.028 1.00 85.44 147 GLU A N 1
ATOM 1191 C CA . GLU A 1 147 ? 0.517 4.479 1.788 1.00 85.44 147 GLU A CA 1
ATOM 1192 C C . GLU A 1 147 ? 0.864 3.540 0.625 1.00 85.44 147 GLU A C 1
ATOM 1194 O O . GLU A 1 147 ? 1.571 3.945 -0.293 1.00 85.44 147 GLU A O 1
ATOM 1199 N N . LYS A 1 148 ? 0.265 2.341 0.562 1.00 86.12 148 LYS A N 1
ATOM 1200 C CA . LYS A 1 148 ? 0.408 1.444 -0.600 1.00 86.12 148 LYS A CA 1
ATOM 1201 C C . LYS A 1 148 ? 0.005 2.107 -1.911 1.00 86.12 148 LYS A C 1
ATOM 1203 O O . LYS A 1 148 ? 0.689 1.925 -2.912 1.00 86.12 148 LYS A O 1
ATOM 1208 N N . LYS A 1 149 ? -1.098 2.861 -1.922 1.00 86.19 149 LYS A N 1
ATOM 1209 C CA . LYS A 1 149 ? -1.555 3.593 -3.109 1.00 86.19 149 LYS A CA 1
ATOM 1210 C C . LYS A 1 149 ? -0.535 4.652 -3.529 1.00 86.19 149 LYS A C 1
ATOM 1212 O O . LYS A 1 149 ? -0.199 4.718 -4.708 1.00 86.19 149 LYS A O 1
ATOM 1217 N N . LEU A 1 150 ? -0.034 5.447 -2.582 1.00 87.06 150 LEU A N 1
ATOM 1218 C CA . LEU A 1 150 ? 0.983 6.472 -2.840 1.00 87.06 150 LEU A CA 1
ATOM 1219 C C . LEU A 1 150 ? 2.274 5.861 -3.393 1.00 87.06 150 LEU A C 1
ATOM 1221 O O . LEU A 1 150 ? 2.763 6.300 -4.432 1.00 87.06 150 LEU A O 1
ATOM 1225 N N . TYR A 1 151 ? 2.784 4.812 -2.749 1.00 89.31 151 TYR A N 1
ATOM 1226 C CA . TYR A 1 151 ? 4.000 4.128 -3.185 1.00 89.31 151 TYR A CA 1
ATOM 1227 C C . TYR A 1 151 ? 3.812 3.462 -4.546 1.00 89.31 151 TYR A C 1
ATOM 1229 O O . TYR A 1 151 ? 4.688 3.556 -5.395 1.00 89.31 151 TYR A O 1
ATOM 1237 N N . ALA A 1 152 ? 2.655 2.848 -4.802 1.00 87.69 152 ALA A N 1
ATOM 1238 C CA . ALA A 1 152 ? 2.347 2.251 -6.097 1.00 87.69 152 ALA A CA 1
ATOM 1239 C C . ALA A 1 152 ? 2.344 3.292 -7.229 1.00 87.69 152 ALA A C 1
ATOM 1241 O O . ALA A 1 152 ? 2.928 3.041 -8.280 1.00 87.69 152 ALA A O 1
ATOM 1242 N N . ILE A 1 153 ? 1.737 4.467 -7.019 1.00 87.88 153 ILE A N 1
ATOM 1243 C CA . ILE A 1 153 ? 1.783 5.568 -7.99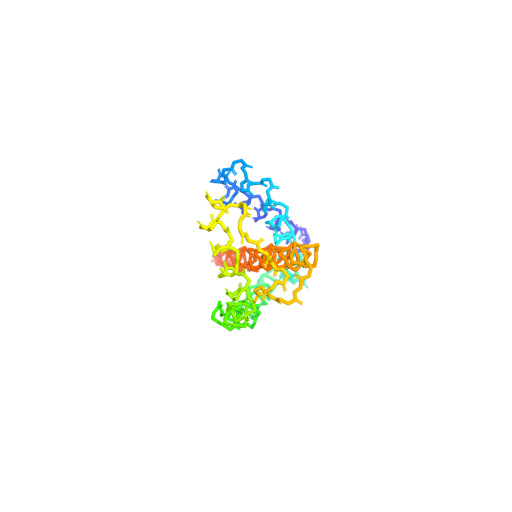8 1.00 87.88 153 ILE A CA 1
ATOM 1244 C C . ILE A 1 153 ? 3.237 5.961 -8.269 1.00 87.88 153 ILE A C 1
ATOM 1246 O O . ILE A 1 153 ? 3.650 5.995 -9.425 1.00 87.88 153 ILE A O 1
ATOM 1250 N N . TYR A 1 154 ? 4.021 6.173 -7.210 1.00 89.69 154 TYR A N 1
ATOM 1251 C CA . TYR A 1 154 ? 5.422 6.561 -7.335 1.00 89.69 154 TYR A CA 1
ATOM 1252 C C . TYR A 1 154 ? 6.256 5.526 -8.103 1.00 89.69 154 TYR A C 1
ATOM 1254 O O . TYR A 1 154 ? 6.945 5.876 -9.059 1.00 89.69 154 TYR A O 1
ATOM 1262 N N . ILE A 1 155 ? 6.157 4.245 -7.732 1.00 89.81 155 ILE A N 1
ATOM 1263 C CA . ILE A 1 155 ? 6.890 3.153 -8.388 1.00 89.81 155 ILE A CA 1
ATOM 1264 C C . ILE A 1 155 ? 6.516 3.078 -9.869 1.00 89.81 155 ILE A C 1
ATOM 1266 O O . ILE A 1 155 ? 7.399 2.947 -10.709 1.00 89.81 155 ILE A O 1
ATOM 1270 N N . ARG A 1 156 ? 5.228 3.194 -10.218 1.00 92.12 156 ARG A N 1
ATOM 1271 C CA . ARG A 1 156 ? 4.790 3.193 -11.622 1.00 92.12 156 ARG A CA 1
ATOM 1272 C C . ARG A 1 156 ? 5.424 4.336 -12.404 1.00 92.12 156 ARG A C 1
ATOM 1274 O O . ARG A 1 156 ? 5.931 4.113 -13.499 1.00 92.12 156 ARG A O 1
ATOM 1281 N N . ASP A 1 157 ? 5.392 5.542 -11.851 1.00 89.94 157 ASP A N 1
ATOM 1282 C CA . ASP A 1 157 ? 5.908 6.724 -12.531 1.00 89.94 157 ASP A CA 1
ATOM 1283 C C . ASP A 1 157 ? 7.440 6.625 -12.706 1.00 89.94 157 ASP A C 1
ATOM 1285 O O . ASP A 1 157 ? 7.958 6.947 -13.777 1.00 89.94 157 ASP A O 1
ATOM 1289 N N . ARG A 1 158 ? 8.167 6.071 -11.721 1.00 90.94 158 ARG A N 1
ATOM 1290 C CA . ARG A 1 158 ? 9.609 5.778 -11.849 1.00 90.94 158 ARG A CA 1
ATOM 1291 C C . ARG A 1 158 ? 9.909 4.667 -12.853 1.00 90.94 158 ARG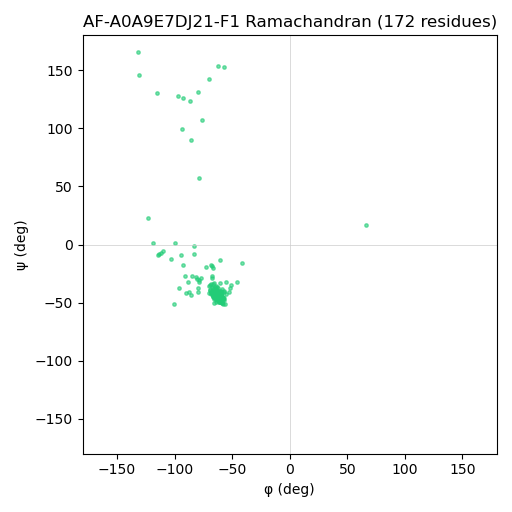 A C 1
ATOM 1293 O O . ARG A 1 158 ? 10.842 4.812 -13.636 1.00 90.94 158 ARG A O 1
ATOM 1300 N N . ILE A 1 159 ? 9.116 3.597 -12.891 1.00 90.44 159 ILE A N 1
ATOM 1301 C CA . ILE A 1 159 ? 9.259 2.539 -13.902 1.00 90.44 159 ILE A CA 1
ATOM 1302 C C . ILE A 1 159 ? 9.052 3.108 -15.311 1.00 90.44 159 ILE A C 1
ATOM 1304 O O . ILE A 1 159 ? 9.848 2.819 -16.200 1.00 90.44 159 ILE A O 1
ATOM 1308 N N . ASN A 1 160 ? 8.031 3.945 -15.517 1.00 90.31 160 ASN A N 1
ATOM 1309 C CA . ASN A 1 160 ? 7.779 4.586 -16.811 1.00 90.31 160 ASN A CA 1
ATOM 1310 C C . ASN A 1 160 ? 8.948 5.482 -17.242 1.00 90.31 160 ASN A C 1
ATOM 1312 O O . ASN A 1 160 ? 9.370 5.422 -18.394 1.00 90.31 160 ASN A O 1
ATOM 1316 N N . PHE A 1 161 ? 9.526 6.244 -16.309 1.00 91.00 161 PHE A N 1
ATOM 1317 C CA . PHE A 1 161 ? 10.735 7.024 -16.571 1.00 91.00 161 PHE A CA 1
ATOM 1318 C C . PHE A 1 161 ? 11.920 6.141 -17.000 1.00 91.00 161 PHE A C 1
ATOM 1320 O O . PHE A 1 161 ? 12.623 6.459 -17.959 1.00 91.00 161 PHE A O 1
ATOM 1327 N N . GLU A 1 162 ? 12.145 5.014 -16.321 1.00 87.62 162 GLU A N 1
ATOM 1328 C CA . GLU A 1 162 ? 13.221 4.078 -16.670 1.00 87.62 162 GLU A CA 1
ATOM 1329 C C . GLU A 1 162 ? 12.994 3.416 -18.038 1.00 87.62 162 GLU A C 1
ATOM 1331 O O . GLU A 1 162 ? 13.940 3.279 -18.817 1.00 87.62 162 GLU A O 1
ATOM 1336 N N . ILE A 1 163 ? 11.746 3.080 -18.379 1.00 89.50 163 ILE A N 1
ATOM 1337 C CA . ILE A 1 163 ? 11.363 2.594 -19.714 1.00 89.50 163 ILE A CA 1
ATOM 1338 C C . ILE A 1 163 ? 11.712 3.636 -20.782 1.00 89.50 163 ILE A C 1
ATOM 1340 O O . ILE A 1 163 ? 12.379 3.306 -21.764 1.00 89.50 163 ILE A O 1
ATOM 1344 N N . GLU A 1 164 ? 11.311 4.896 -20.596 1.00 90.38 164 GLU A N 1
ATOM 1345 C CA . GLU A 1 164 ? 11.624 5.976 -21.539 1.00 90.38 164 GLU A CA 1
ATOM 1346 C C . GLU A 1 164 ? 13.136 6.180 -21.694 1.00 90.38 164 GLU A C 1
ATOM 1348 O O . GLU A 1 164 ? 13.636 6.290 -22.819 1.00 90.38 164 GLU A O 1
ATOM 1353 N N . ARG A 1 165 ? 13.885 6.161 -20.585 1.00 90.56 165 ARG A N 1
ATOM 1354 C CA . ARG A 1 165 ? 15.349 6.282 -20.596 1.00 90.56 165 ARG A CA 1
ATOM 1355 C C . ARG A 1 165 ? 15.999 5.170 -21.419 1.00 90.56 165 ARG A C 1
ATOM 1357 O O . ARG A 1 165 ? 16.874 5.456 -22.238 1.00 90.56 165 ARG A O 1
ATOM 1364 N N . LEU A 1 166 ? 15.568 3.924 -21.219 1.00 87.31 166 LEU A N 1
ATOM 1365 C CA . LEU A 1 166 ? 16.069 2.761 -21.955 1.00 87.31 166 LEU A CA 1
ATOM 1366 C C . LEU A 1 166 ? 15.736 2.850 -23.450 1.00 87.31 166 LEU A C 1
ATOM 1368 O O . LEU A 1 166 ? 16.607 2.622 -24.286 1.00 87.31 166 LEU A O 1
ATOM 1372 N N . LEU A 1 167 ? 14.516 3.260 -23.805 1.00 86.31 167 LEU A N 1
ATOM 1373 C CA . LEU A 1 167 ? 14.116 3.449 -25.204 1.00 86.31 167 LEU A CA 1
ATOM 1374 C C . LEU A 1 167 ? 14.950 4.527 -25.914 1.00 86.31 167 LEU A C 1
ATOM 1376 O O . LEU A 1 167 ? 15.274 4.383 -27.093 1.00 86.31 167 LEU A O 1
ATOM 1380 N N . ILE A 1 168 ? 15.313 5.605 -25.213 1.00 86.69 168 ILE A N 1
ATOM 1381 C CA . ILE A 1 168 ? 16.184 6.660 -25.751 1.00 86.69 168 ILE A CA 1
ATOM 1382 C C . ILE A 1 168 ? 17.616 6.152 -25.948 1.00 86.69 168 ILE A C 1
ATOM 1384 O O . ILE A 1 168 ? 18.245 6.514 -26.940 1.00 86.69 168 ILE A O 1
ATOM 1388 N N . GLN A 1 169 ? 18.138 5.334 -25.030 1.00 80.00 169 GLN A N 1
ATOM 1389 C CA . GLN A 1 169 ? 19.471 4.734 -25.163 1.00 80.00 169 GLN A CA 1
ATOM 1390 C C . GLN A 1 169 ? 19.543 3.808 -26.379 1.00 80.00 169 GLN A C 1
ATOM 1392 O O . GLN A 1 169 ? 20.418 3.991 -27.218 1.00 80.00 169 GLN A O 1
ATOM 1397 N N . VAL A 1 170 ? 18.555 2.924 -26.547 1.00 75.75 170 VAL A N 1
ATOM 1398 C CA . VAL A 1 170 ? 18.473 2.028 -27.712 1.00 75.75 170 VAL A CA 1
ATOM 1399 C C . VAL A 1 170 ? 18.421 2.818 -29.023 1.00 75.75 170 VAL A C 1
ATOM 1401 O O . VAL A 1 170 ? 19.106 2.473 -29.975 1.00 75.75 170 VAL A O 1
ATOM 1404 N N . LYS A 1 171 ? 17.674 3.930 -29.077 1.00 74.06 171 LYS A N 1
ATOM 1405 C CA . LYS A 1 171 ? 17.614 4.801 -30.267 1.00 74.06 171 LYS A CA 1
ATOM 1406 C C . LYS A 1 171 ? 18.911 5.554 -30.584 1.00 74.06 171 LYS A C 1
ATOM 1408 O O . LYS A 1 171 ? 19.016 6.087 -31.679 1.00 74.06 171 LYS A O 1
ATOM 1413 N N . LYS A 1 172 ? 19.837 5.686 -29.631 1.00 68.06 172 LYS A N 1
ATOM 1414 C CA . LYS A 1 172 ? 21.139 6.346 -29.837 1.00 68.06 172 LYS A CA 1
ATOM 1415 C C . LYS A 1 172 ? 22.242 5.368 -30.242 1.00 68.06 172 LYS A C 1
ATOM 1417 O O . LYS A 1 172 ? 23.283 5.814 -30.711 1.00 68.06 172 LYS A O 1
ATOM 1422 N N . GLU A 1 173 ? 22.032 4.076 -30.010 1.00 57.19 173 GLU A N 1
ATOM 1423 C CA . GLU A 1 173 ? 22.974 2.999 -30.340 1.00 57.19 173 GLU A CA 1
ATOM 1424 C C . GLU A 1 173 ? 22.692 2.352 -31.711 1.00 57.19 173 GLU A C 1
ATOM 1426 O O . GLU A 1 173 ? 23.515 1.571 -32.189 1.00 57.19 173 GLU A O 1
ATOM 1431 N N . VAL A 1 174 ? 21.562 2.697 -32.345 1.00 51.12 174 VAL A N 1
ATOM 1432 C CA . VAL A 1 174 ? 21.167 2.337 -33.723 1.00 51.12 174 VAL A CA 1
ATOM 1433 C C . VAL A 1 174 ? 21.401 3.521 -34.652 1.00 51.12 174 VAL A C 1
ATOM 1435 O O . VAL A 1 174 ? 21.903 3.288 -35.773 1.00 51.12 174 VAL A O 1
#

Mean predicted aligned error: 11.26 Å

pLDDT: mean 75.41, std 12.31, range [49.75, 92.12]